Protein AF-A0A2W4Z931-F1 (afdb_monomer)

Secondary structure (DSSP, 8-state):
----------------------GGGS-EEE-HHHHHHHHHHHHHH-HHHHTTS---S--TTSEEEE-TTSSEEEEE-GGGBEEEEEE-S-STTHHHHHHHHHHHH-SEEEEEEETTHHHHHHHHTT-EEEEEES-TTSTTSPPEEEEEEE---

Nearest PDB structures (foldseek):
  7kwq-assembly1_A  TM=6.570E-01  e=4.990E-04  Vibrio cholerae O1 biovar El Tor str. N16961
  6th0-assembly2_B  TM=6.507E-01  e=2.298E-03  Arabidopsis thaliana
  3bln-assembly1_A-2  TM=6.311E-01  e=1.527E-02  Bacillus cereus ATCC 10987
  3dns-assembly1_A  TM=6.011E-01  e=1.296E-01  Clostridium acetobutylicum
  3gdh-assembly3_C  TM=5.266E-01  e=3.965E+00  Homo sapiens

Organism: NCBI:txid349221

Mean predicted aligned error: 10.25 Å

Solvent-accessible surface area (backbone atoms only — not comparable to full-atom values): 9136 Å² total; per-residue (Å²): 141,80,85,81,81,83,82,80,81,79,74,77,75,74,76,75,74,76,68,78,79,63,85,65,68,63,58,43,80,49,57,16,58,61,49,26,53,50,51,46,52,46,28,73,75,35,66,79,40,49,82,71,42,80,79,49,92,65,31,72,78,30,56,28,33,32,29,89,84,63,46,32,35,33,32,33,36,70,96,31,34,53,40,58,76,50,59,76,66,92,60,98,66,60,60,57,64,54,48,51,41,50,57,74,76,40,62,51,36,32,39,73,43,52,60,57,75,61,44,54,54,43,43,78,70,63,33,43,81,78,48,75,42,78,28,79,84,38,87,92,45,63,33,37,35,31,31,39,35,65,66,79,130

Foldseek 3Di:
DDDDDDDDDPDPDPPPPPDPPPLLPQKDWDAFQVVLVLLVVVCVVDVVSVVFADRDNTCNQWGWIAGPVNQFIWIAHPPAEIGDGDGNDDDDCRNLSHLVNSVVVDQKHKYKDFPDDVVVVVVVNAKDFDDWAQQPVHPPGGIITITMHGHDD

Structure (mmCIF, N/CA/C/O backbone):
data_AF-A0A2W4Z931-F1
#
_entry.id   AF-A0A2W4Z931-F1
#
loop_
_atom_site.group_PDB
_atom_site.id
_atom_site.type_symbol
_atom_site.label_atom_id
_atom_site.label_alt_id
_atom_site.label_comp_id
_atom_site.label_asym_id
_atom_site.label_entity_id
_atom_site.label_seq_id
_atom_site.pdbx_PDB_ins_code
_atom_site.Cartn_x
_atom_site.Cartn_y
_atom_site.Cartn_z
_atom_site.occupancy
_atom_site.B_iso_or_equiv
_atom_site.auth_seq_id
_atom_site.auth_comp_id
_atom_site.auth_asym_id
_atom_site.auth_atom_id
_atom_site.pdbx_PDB_model_num
ATOM 1 N N . MET A 1 1 ? -53.128 33.878 53.425 1.00 39.62 1 MET A N 1
ATOM 2 C CA . MET A 1 1 ? -53.239 33.003 52.239 1.00 39.62 1 MET A CA 1
ATOM 3 C C . MET A 1 1 ? -52.269 33.520 51.193 1.00 39.62 1 MET A C 1
ATOM 5 O O . MET A 1 1 ? -52.550 34.535 50.578 1.00 39.62 1 MET A O 1
ATOM 9 N N . ILE A 1 2 ? -51.100 32.895 51.067 1.00 36.72 2 ILE A N 1
ATOM 10 C CA . ILE A 1 2 ? -50.107 33.212 50.035 1.00 36.72 2 ILE A CA 1
ATOM 11 C C . ILE A 1 2 ? -49.906 31.904 49.276 1.00 36.72 2 ILE A C 1
ATOM 13 O O . ILE A 1 2 ? -49.420 30.933 49.851 1.00 36.72 2 ILE A O 1
ATOM 17 N N . TYR A 1 3 ? -50.367 31.851 48.028 1.00 32.62 3 TYR A N 1
ATOM 18 C CA . TYR A 1 3 ? -50.114 30.716 47.147 1.00 32.62 3 TYR A CA 1
ATOM 19 C C . TYR A 1 3 ? -48.686 30.841 46.611 1.00 32.62 3 TYR A C 1
ATOM 21 O O . TYR A 1 3 ? -48.333 31.839 45.984 1.00 32.62 3 TYR A O 1
ATOM 29 N N . GLY A 1 4 ? -47.853 29.848 46.929 1.00 31.39 4 GLY A N 1
ATOM 30 C CA . GLY A 1 4 ? -46.463 29.768 46.494 1.00 31.39 4 GLY A CA 1
ATOM 31 C C . GLY A 1 4 ? -46.360 29.552 44.986 1.00 31.39 4 GLY A C 1
ATOM 32 O O . GLY A 1 4 ? -46.995 28.661 44.427 1.00 31.39 4 GLY A O 1
ATOM 33 N N . CYS A 1 5 ? -45.545 30.379 44.337 1.00 33.81 5 CYS A N 1
ATOM 34 C CA . CYS A 1 5 ? -45.181 30.253 42.933 1.00 33.81 5 CYS A CA 1
ATOM 35 C C . CYS A 1 5 ? -44.126 29.141 42.797 1.00 33.81 5 CYS A C 1
ATOM 37 O O . CYS A 1 5 ? -43.028 29.258 43.344 1.00 33.81 5 CYS A O 1
ATOM 39 N N . ALA A 1 6 ? -44.456 28.046 42.111 1.00 37.03 6 ALA A N 1
ATOM 40 C CA . ALA A 1 6 ? -43.508 26.974 41.826 1.00 37.03 6 ALA A CA 1
ATOM 41 C C . ALA A 1 6 ? -42.571 27.403 40.684 1.00 37.03 6 ALA A C 1
ATOM 43 O O . ALA A 1 6 ? -42.966 27.454 39.520 1.00 37.03 6 ALA A O 1
ATOM 44 N N . VAL A 1 7 ? -41.316 27.711 41.015 1.00 35.94 7 VAL A N 1
ATOM 45 C CA . VAL A 1 7 ? -40.257 27.951 40.027 1.00 35.94 7 VAL A CA 1
ATOM 46 C C . VAL A 1 7 ? -39.823 26.602 39.455 1.00 35.94 7 VAL A C 1
ATOM 48 O O . VAL A 1 7 ? -39.165 25.809 40.125 1.00 35.94 7 VAL A O 1
ATOM 51 N N . THR A 1 8 ? -40.198 26.330 38.206 1.00 35.69 8 THR A N 1
ATOM 52 C CA . THR A 1 8 ? -39.698 25.170 37.459 1.00 35.69 8 THR A CA 1
ATOM 53 C C . THR A 1 8 ? -38.324 25.516 36.893 1.00 35.69 8 THR A C 1
ATOM 55 O O . THR A 1 8 ? -38.214 26.295 35.948 1.00 35.69 8 THR A O 1
ATOM 58 N N . ILE A 1 9 ? -37.264 24.951 37.470 1.00 41.28 9 ILE A N 1
ATOM 59 C CA . ILE A 1 9 ? -35.915 25.035 36.901 1.00 41.28 9 ILE A CA 1
ATOM 60 C C . ILE A 1 9 ? -35.853 24.052 35.728 1.00 41.28 9 ILE A C 1
ATOM 62 O O . ILE A 1 9 ? -35.764 22.840 35.920 1.00 41.28 9 ILE A O 1
ATOM 66 N N . ILE A 1 10 ? -35.911 24.570 34.501 1.00 46.94 10 ILE A N 1
ATOM 67 C CA . ILE A 1 10 ? -35.628 23.786 33.297 1.00 46.94 10 ILE A CA 1
ATOM 68 C C . ILE A 1 10 ? -34.111 23.594 33.245 1.00 46.94 10 ILE A C 1
ATOM 70 O O . ILE A 1 10 ? -33.370 24.496 32.859 1.00 46.94 10 ILE A O 1
ATOM 74 N N . LEU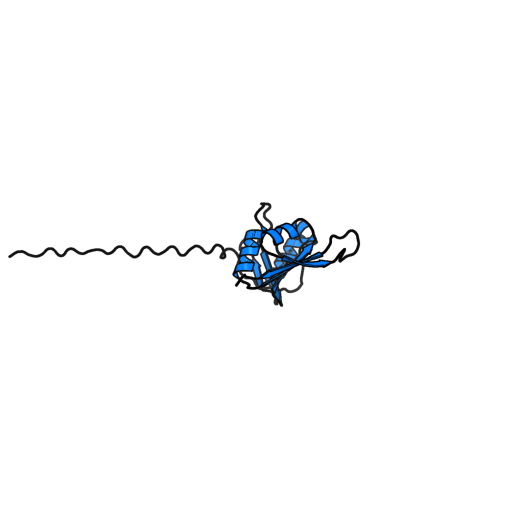 A 1 11 ? -33.638 22.419 33.665 1.00 40.12 11 LEU A N 1
ATOM 75 C CA . LEU A 1 11 ? -32.249 22.023 33.448 1.00 40.12 11 LEU A CA 1
ATOM 76 C C . LEU A 1 11 ? -31.992 21.976 31.932 1.00 40.12 11 LEU A C 1
ATOM 78 O O . LEU A 1 11 ? -32.767 21.334 31.213 1.00 40.12 11 LEU A O 1
ATOM 82 N N . PRO A 1 12 ? -30.935 22.627 31.415 1.00 41.28 12 PRO A N 1
ATOM 83 C CA . PRO A 1 12 ? -30.620 22.539 30.001 1.00 41.28 12 PRO A CA 1
ATOM 84 C C . PRO A 1 12 ? -30.374 21.072 29.642 1.00 41.28 12 PRO A C 1
ATOM 86 O O . PRO A 1 12 ? -29.588 20.375 30.291 1.00 41.28 12 PRO A O 1
ATOM 89 N N . LYS A 1 13 ? -31.075 20.606 28.599 1.00 46.69 13 LYS A N 1
ATOM 90 C CA . LYS A 1 13 ? -30.798 19.342 27.908 1.00 46.69 13 LYS A CA 1
ATOM 91 C C . LYS A 1 13 ? -29.283 19.241 27.754 1.00 46.69 13 LYS A C 1
ATOM 93 O O . LYS A 1 13 ? -28.693 20.119 27.126 1.00 46.69 13 LYS A O 1
ATOM 98 N N . LYS A 1 14 ? -28.679 18.206 28.356 1.00 43.06 14 LYS A N 1
ATOM 99 C CA . LYS A 1 14 ? -27.262 17.855 28.193 1.00 43.06 14 LYS A CA 1
ATOM 100 C C . LYS A 1 14 ? -26.871 18.149 26.751 1.00 43.06 14 LYS A C 1
ATOM 102 O O . LYS A 1 14 ? -27.429 17.533 25.842 1.00 43.06 14 LYS A O 1
ATOM 107 N N . ALA A 1 15 ? -25.963 19.106 26.563 1.00 49.41 15 ALA A N 1
ATOM 108 C CA . ALA A 1 15 ? -25.320 19.314 25.283 1.00 49.41 15 ALA A CA 1
ATOM 109 C C . ALA A 1 15 ? -24.817 17.940 24.846 1.00 49.41 15 ALA A C 1
ATOM 111 O O . ALA A 1 15 ? -24.015 17.318 25.547 1.00 49.41 15 ALA A O 1
ATOM 112 N N . SER A 1 16 ? -25.395 17.423 23.762 1.00 43.53 16 SER A N 1
ATOM 113 C CA . SER A 1 16 ? -24.911 16.219 23.113 1.00 43.53 16 SER A CA 1
ATOM 114 C C . SER A 1 16 ? -23.454 16.502 22.806 1.00 43.53 16 SER A C 1
ATOM 116 O O . SER A 1 16 ? -23.173 17.300 21.914 1.00 43.53 16 SER A O 1
ATOM 118 N N . GLN A 1 17 ? -22.545 15.928 23.599 1.00 41.28 17 GLN A N 1
ATOM 119 C CA . GLN A 1 17 ? -21.123 15.945 23.306 1.00 41.28 17 GLN A CA 1
ATOM 120 C C . GLN A 1 17 ? -21.010 15.497 21.856 1.00 41.28 17 GLN A C 1
ATOM 122 O O . GLN A 1 17 ? -21.355 14.358 21.528 1.00 41.28 17 GLN A O 1
ATOM 127 N N . ALA A 1 18 ? -20.626 16.423 20.977 1.00 43.56 18 ALA A N 1
ATOM 128 C CA . ALA A 1 18 ? -20.233 16.069 19.635 1.00 43.56 18 ALA A CA 1
ATOM 129 C C . ALA A 1 18 ? -19.130 15.032 19.825 1.00 43.56 18 ALA A C 1
ATOM 131 O O . ALA A 1 18 ? -18.064 15.339 20.362 1.00 43.56 18 ALA A O 1
ATOM 132 N N . ARG A 1 19 ? -19.436 13.771 19.498 1.00 39.88 19 ARG A N 1
ATOM 133 C CA . ARG A 1 19 ? -18.410 12.737 19.446 1.00 39.88 19 ARG A CA 1
ATOM 134 C C . ARG A 1 19 ? -17.324 13.302 18.534 1.00 39.88 19 ARG A C 1
ATOM 136 O O . ARG A 1 19 ? -17.694 13.834 17.483 1.00 39.88 19 ARG A O 1
ATOM 143 N N . PRO A 1 20 ? -16.036 13.235 18.907 1.00 40.47 20 PRO A N 1
ATOM 144 C CA . PRO A 1 20 ? -14.988 13.614 17.978 1.00 40.47 20 PRO A CA 1
ATOM 145 C C . PRO A 1 20 ? -15.261 12.845 16.687 1.00 40.47 20 PRO A C 1
ATOM 147 O O . PRO A 1 20 ? -15.419 11.620 16.716 1.00 40.47 20 PRO A O 1
ATOM 150 N N . ILE A 1 21 ? -15.454 13.574 15.585 1.00 42.03 21 ILE A N 1
ATOM 151 C CA . ILE A 1 21 ? -15.567 12.976 14.261 1.00 42.03 21 ILE A CA 1
ATOM 152 C C . ILE A 1 21 ? -14.230 12.279 14.072 1.00 42.03 21 ILE A C 1
ATOM 154 O O . ILE A 1 21 ? -13.202 12.914 13.864 1.00 42.03 21 ILE A O 1
ATOM 158 N N . SER A 1 22 ? -14.235 10.972 14.299 1.00 43.12 22 SER A N 1
ATOM 159 C CA . SER A 1 22 ? -13.074 10.138 14.096 1.00 43.12 22 SER A CA 1
ATOM 160 C C . SER A 1 22 ? -12.749 10.252 12.611 1.00 43.12 22 SER A C 1
ATOM 162 O O . SER A 1 22 ? -13.515 9.779 11.771 1.00 43.12 22 SER A O 1
ATOM 164 N N . LEU A 1 23 ? -11.657 10.951 12.297 1.00 43.97 23 LEU A N 1
ATOM 165 C CA . LEU A 1 23 ? -11.137 11.182 10.942 1.00 43.97 23 LEU A CA 1
ATOM 166 C C . LEU A 1 23 ? -10.847 9.867 10.184 1.00 43.97 23 LEU A C 1
ATOM 168 O O . LEU A 1 23 ? -10.488 9.887 9.017 1.00 43.97 23 LEU A O 1
ATOM 172 N N . THR A 1 24 ? -11.018 8.713 10.832 1.00 50.47 24 THR A N 1
ATOM 173 C CA . THR A 1 24 ? -10.806 7.368 10.292 1.00 50.47 24 THR A CA 1
ATOM 174 C C . THR A 1 24 ? -12.023 6.780 9.568 1.00 50.47 24 THR A C 1
ATOM 176 O O . THR A 1 24 ? -11.961 5.632 9.139 1.00 50.47 24 THR A O 1
ATOM 179 N N . LYS A 1 25 ? -13.131 7.522 9.424 1.00 57.25 25 LYS A N 1
ATOM 180 C CA . LYS A 1 25 ? -14.374 7.027 8.796 1.00 57.25 25 LYS A CA 1
ATOM 181 C C . LYS A 1 25 ? -14.438 7.132 7.271 1.00 57.25 25 LYS A C 1
ATOM 183 O O . LYS A 1 25 ? -15.469 6.793 6.706 1.00 57.25 25 LYS A O 1
ATOM 188 N N . GLU A 1 26 ? -13.398 7.629 6.609 1.00 81.44 26 GLU A N 1
ATOM 189 C CA . GLU A 1 26 ? -13.487 7.863 5.164 1.00 81.44 26 GLU A CA 1
ATOM 190 C C . GLU A 1 26 ? -13.369 6.575 4.340 1.00 81.44 26 GLU A C 1
ATOM 192 O O . GLU A 1 26 ? -13.989 6.484 3.287 1.00 81.44 26 GLU A O 1
ATOM 197 N N . PHE A 1 27 ? -12.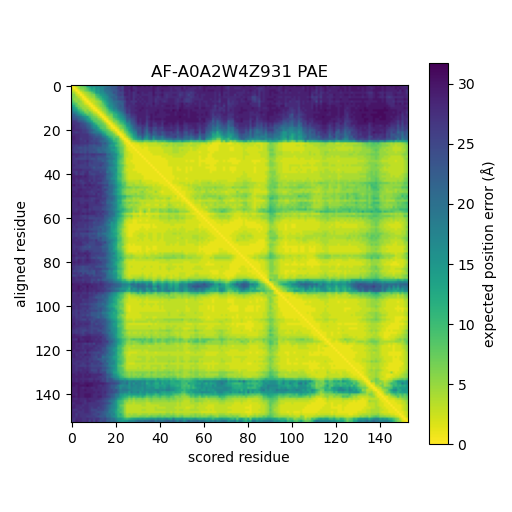603 5.582 4.801 1.00 90.75 27 PHE A N 1
ATOM 198 C CA . PHE A 1 27 ? -12.410 4.329 4.069 1.00 90.75 27 PHE A CA 1
ATOM 199 C C . PHE A 1 27 ? -13.437 3.277 4.476 1.00 90.75 27 PHE A C 1
ATOM 201 O O . PHE A 1 27 ? -13.658 3.022 5.661 1.00 90.75 27 PHE A O 1
ATOM 208 N N . GLU A 1 28 ? -13.990 2.604 3.477 1.00 93.50 28 GLU A N 1
ATOM 209 C CA . GLU A 1 28 ? -14.889 1.474 3.634 1.00 93.50 28 GLU A CA 1
ATOM 210 C C . GLU A 1 28 ? -14.159 0.179 3.289 1.00 93.50 28 GLU A C 1
ATOM 212 O O . GLU A 1 28 ? -13.344 0.117 2.362 1.00 93.50 28 GLU A O 1
ATOM 217 N N . ARG A 1 29 ? -14.447 -0.872 4.061 1.00 94.31 29 ARG A N 1
ATOM 218 C CA . ARG A 1 29 ? -13.940 -2.207 3.764 1.00 94.31 29 ARG A CA 1
ATOM 219 C C . ARG A 1 29 ? -14.758 -2.803 2.623 1.00 94.31 29 ARG A C 1
ATOM 221 O O . ARG A 1 29 ? -15.984 -2.813 2.695 1.00 94.31 29 ARG A O 1
ATOM 228 N N . VAL A 1 30 ? -14.077 -3.334 1.616 1.00 94.75 30 VAL A N 1
ATOM 229 C CA . VAL A 1 30 ? -14.696 -3.953 0.435 1.00 94.75 30 VAL A CA 1
ATOM 230 C C . VAL A 1 30 ? -14.299 -5.420 0.311 1.00 94.75 30 VAL A C 1
ATOM 232 O O . VAL A 1 30 ? -13.316 -5.858 0.917 1.00 94.75 30 VAL A O 1
ATOM 235 N N . ASP A 1 31 ? -15.071 -6.179 -0.467 1.00 94.75 31 ASP A N 1
ATOM 236 C CA . ASP A 1 31 ? -14.738 -7.563 -0.799 1.00 94.75 31 ASP A CA 1
ATOM 237 C C . ASP A 1 31 ? -13.451 -7.639 -1.637 1.00 94.75 31 ASP A C 1
ATOM 239 O O . ASP A 1 31 ? -13.155 -6.757 -2.452 1.00 94.75 31 ASP A O 1
ATOM 243 N N . GLY A 1 32 ? -12.677 -8.708 -1.442 1.00 93.81 32 GLY A N 1
ATOM 244 C CA . GLY A 1 32 ? -11.414 -8.911 -2.145 1.00 93.81 32 GLY A CA 1
ATOM 245 C C . GLY A 1 32 ? -11.579 -9.002 -3.664 1.00 93.81 32 GLY A C 1
ATOM 246 O O . GLY A 1 32 ? -10.753 -8.471 -4.406 1.00 93.81 32 GLY A O 1
ATOM 247 N N . ARG A 1 33 ? -12.664 -9.604 -4.159 1.00 94.12 33 ARG A N 1
ATOM 248 C CA . ARG A 1 33 ? -12.917 -9.714 -5.604 1.00 94.12 33 ARG A CA 1
ATOM 249 C C . ARG A 1 33 ? -13.278 -8.368 -6.216 1.00 94.12 33 ARG A C 1
ATOM 251 O O . ARG A 1 33 ? -12.797 -8.042 -7.303 1.00 94.12 33 ARG A O 1
ATOM 258 N N . ASP A 1 34 ? -14.065 -7.565 -5.505 1.00 93.94 34 ASP A N 1
ATOM 259 C CA . ASP A 1 34 ? -14.403 -6.206 -5.935 1.00 93.94 34 ASP A CA 1
ATOM 260 C C . ASP A 1 34 ? -13.153 -5.323 -5.981 1.00 93.94 34 ASP A C 1
ATOM 262 O O . ASP A 1 34 ? -12.937 -4.588 -6.948 1.00 93.94 34 ASP A O 1
ATOM 266 N N . PHE A 1 35 ? -12.269 -5.459 -4.988 1.00 95.50 35 PHE A N 1
ATOM 267 C CA . PHE A 1 35 ? -10.975 -4.783 -4.988 1.00 95.50 35 PHE A CA 1
ATOM 268 C C . PHE A 1 35 ? -10.071 -5.256 -6.137 1.00 95.50 35 PHE A C 1
ATOM 270 O O . PHE A 1 35 ? -9.465 -4.425 -6.812 1.00 95.50 35 PHE A O 1
ATOM 277 N N . ALA A 1 36 ? -10.010 -6.565 -6.410 1.00 94.56 36 ALA A N 1
ATOM 278 C CA . ALA A 1 36 ? -9.241 -7.134 -7.522 1.00 94.56 36 ALA A CA 1
ATOM 279 C C . ALA A 1 36 ? -9.677 -6.540 -8.868 1.00 94.56 36 ALA A C 1
ATOM 281 O O . ALA A 1 36 ? -8.849 -6.079 -9.664 1.00 94.56 36 ALA A O 1
ATOM 282 N N . LYS A 1 37 ? -10.996 -6.495 -9.094 1.00 93.81 37 LYS A N 1
ATOM 283 C CA . LYS A 1 37 ? -11.596 -5.886 -10.281 1.00 93.81 37 LYS A CA 1
ATOM 284 C C . LYS A 1 37 ? -11.260 -4.399 -10.362 1.00 93.81 37 LYS A C 1
ATOM 286 O O . LYS A 1 37 ? -10.825 -3.934 -11.413 1.00 93.81 37 LYS A O 1
ATOM 291 N N . TYR A 1 38 ? -11.392 -3.674 -9.253 1.00 94.06 38 TYR A N 1
ATOM 292 C CA . TYR A 1 38 ? -11.081 -2.250 -9.192 1.00 94.06 38 TYR A CA 1
ATOM 293 C C . TYR A 1 38 ? -9.620 -1.949 -9.556 1.00 94.06 38 TYR A C 1
ATOM 295 O O . TYR A 1 38 ? -9.362 -1.099 -10.407 1.00 94.06 38 TYR A O 1
ATOM 303 N N . ILE A 1 39 ? -8.660 -2.660 -8.953 1.00 94.50 39 ILE A N 1
ATOM 304 C CA . ILE A 1 39 ? -7.226 -2.490 -9.234 1.00 94.50 39 ILE A CA 1
ATOM 305 C C . ILE A 1 39 ? -6.916 -2.814 -10.696 1.00 94.50 39 ILE A C 1
ATOM 307 O O . ILE A 1 39 ? -6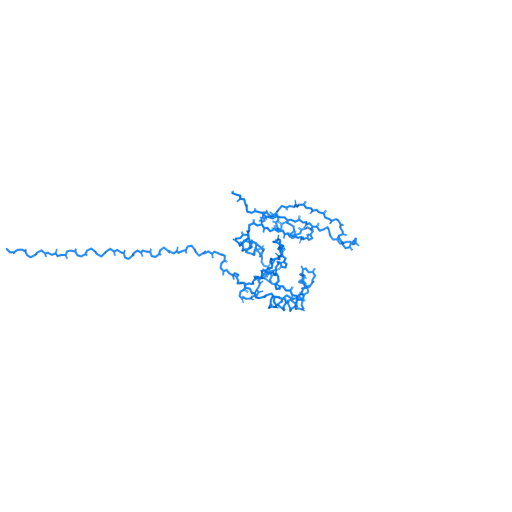.200 -2.057 -11.350 1.00 94.50 39 ILE A O 1
ATOM 311 N N . SER A 1 40 ? -7.499 -3.891 -11.227 1.00 93.94 40 SER A N 1
ATOM 312 C CA . SER A 1 40 ? -7.334 -4.268 -12.634 1.00 93.94 40 SER A CA 1
ATOM 313 C C . SER A 1 40 ? -7.821 -3.156 -13.568 1.00 93.94 40 SER A C 1
ATOM 315 O O . SER A 1 40 ? -7.082 -2.710 -14.445 1.00 93.94 40 SER A O 1
ATOM 317 N N . GLU A 1 41 ? -9.031 -2.636 -13.341 1.00 93.38 41 GLU A N 1
ATOM 318 C CA . GLU A 1 41 ? -9.574 -1.523 -14.124 1.00 93.38 41 GLU A CA 1
ATOM 319 C C . GLU A 1 41 ? -8.738 -0.245 -13.984 1.00 93.38 41 GLU A C 1
ATOM 321 O O . GLU A 1 41 ? -8.527 0.468 -14.968 1.00 93.38 41 GLU A O 1
ATOM 326 N N . LEU A 1 42 ? -8.248 0.051 -12.778 1.00 91.44 42 LEU A N 1
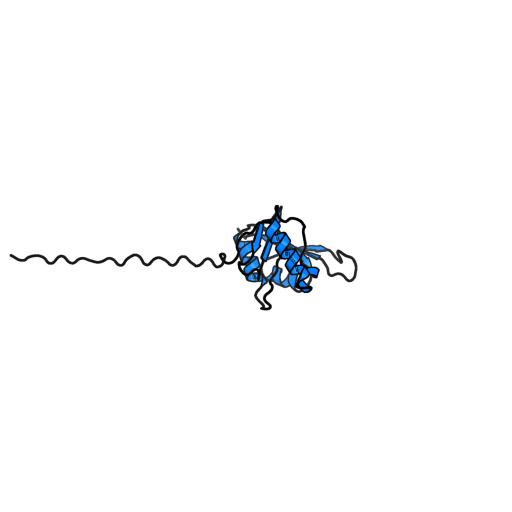ATOM 327 C CA . LEU A 1 42 ? -7.420 1.221 -12.513 1.00 91.44 42 LEU A CA 1
ATOM 328 C C . LEU A 1 42 ? -6.096 1.155 -13.288 1.00 91.44 42 LEU A C 1
ATOM 330 O O . LEU A 1 42 ? -5.725 2.136 -13.935 1.00 91.44 42 LEU A O 1
ATOM 334 N N . CYS A 1 43 ? -5.425 0.000 -13.289 1.00 91.06 43 CYS A N 1
ATOM 335 C CA . CYS A 1 43 ? -4.198 -0.222 -14.054 1.00 91.06 43 CYS A CA 1
ATOM 336 C C . CYS A 1 43 ? -4.434 -0.167 -15.571 1.00 91.06 43 CYS A C 1
ATOM 338 O O . CYS A 1 43 ? -3.586 0.352 -16.295 1.00 91.06 43 CYS A O 1
ATOM 340 N N . CYS A 1 44 ? -5.593 -0.623 -16.064 1.00 90.62 44 CYS A N 1
ATOM 341 C CA . CYS A 1 44 ? -5.952 -0.482 -17.479 1.00 90.62 44 CYS A CA 1
ATOM 342 C C . CYS A 1 44 ? -6.165 0.981 -17.899 1.00 90.62 44 CYS A C 1
ATOM 344 O O . CYS A 1 44 ? -5.837 1.350 -19.026 1.00 90.62 44 CYS A O 1
ATOM 346 N N . ARG A 1 45 ? -6.736 1.819 -17.023 1.00 89.44 45 ARG A N 1
ATOM 347 C CA . ARG A 1 45 ? -7.074 3.219 -17.341 1.00 89.44 45 ARG A CA 1
ATOM 348 C C . ARG A 1 45 ? -5.901 4.181 -17.158 1.00 89.44 45 ARG A C 1
ATOM 350 O O . ARG A 1 45 ? -5.806 5.173 -17.876 1.00 89.44 45 ARG A O 1
ATOM 357 N N . GLU A 1 46 ? -5.030 3.927 -16.185 1.00 86.81 46 GLU A N 1
ATOM 358 C CA . GLU A 1 46 ? -3.985 4.861 -15.766 1.00 86.81 46 GLU A CA 1
ATOM 359 C C . GLU A 1 46 ? -2.615 4.164 -15.726 1.00 86.81 46 GLU A C 1
ATOM 361 O O . GLU A 1 46 ? -2.265 3.497 -14.751 1.00 86.81 46 GLU A O 1
ATOM 366 N N . LYS A 1 47 ? -1.788 4.395 -16.759 1.00 83.75 47 LYS A N 1
ATOM 367 C CA . LYS A 1 47 ? -0.467 3.751 -16.925 1.00 83.75 47 LYS A CA 1
ATOM 368 C C . LYS A 1 47 ? 0.428 3.837 -15.682 1.00 83.75 47 LYS A C 1
ATOM 370 O O . L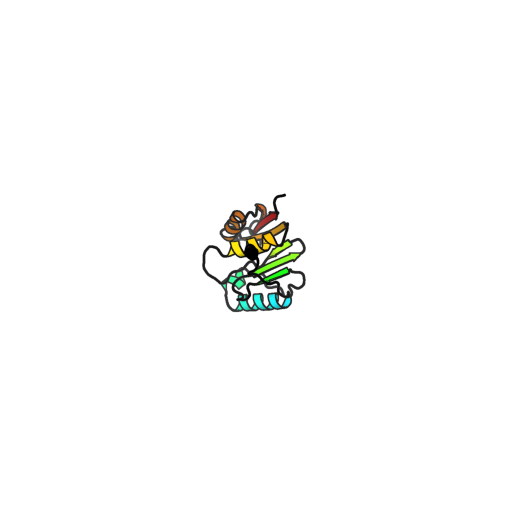YS A 1 47 ? 1.094 2.872 -15.339 1.00 83.75 47 LYS A O 1
ATOM 375 N N . ARG A 1 48 ? 0.392 4.963 -14.958 1.00 82.94 48 ARG A N 1
ATOM 376 C CA . ARG A 1 48 ? 1.178 5.149 -13.723 1.00 82.94 48 ARG A CA 1
ATOM 377 C C . ARG A 1 48 ? 0.893 4.097 -12.644 1.00 82.94 48 ARG A C 1
ATOM 379 O O . ARG A 1 48 ? 1.754 3.863 -11.805 1.00 82.94 48 ARG A O 1
ATOM 386 N N . PHE A 1 49 ? -0.306 3.515 -12.623 1.00 84.00 49 PHE A N 1
ATOM 387 C CA . PHE A 1 49 ? -0.673 2.481 -11.659 1.00 84.00 49 PHE A CA 1
ATOM 388 C C . PHE A 1 49 ? -0.299 1.085 -12.143 1.00 84.00 49 PHE A C 1
ATOM 390 O O . PHE A 1 49 ? 0.082 0.272 -11.311 1.00 84.00 49 PHE A O 1
ATOM 397 N N . ALA A 1 50 ? -0.311 0.834 -13.455 1.00 81.56 50 ALA A N 1
ATOM 398 C CA . ALA A 1 50 ? 0.156 -0.434 -14.017 1.00 81.56 50 ALA A CA 1
ATOM 399 C C . ALA A 1 50 ? 1.607 -0.749 -13.614 1.00 81.56 50 ALA A C 1
ATOM 401 O O . ALA A 1 50 ? 1.919 -1.894 -13.311 1.00 81.56 50 ALA A O 1
ATOM 402 N N . ASP A 1 51 ? 2.457 0.277 -13.533 1.00 76.81 51 ASP A N 1
ATOM 403 C CA . ASP A 1 51 ? 3.874 0.118 -13.186 1.00 76.81 51 ASP A CA 1
ATOM 404 C C . ASP A 1 51 ? 4.131 0.006 -11.666 1.00 76.81 51 ASP A C 1
ATOM 406 O O . ASP A 1 51 ? 5.253 -0.272 -11.253 1.00 76.81 51 ASP A O 1
ATOM 410 N N . ASN A 1 52 ? 3.134 0.279 -10.810 1.00 76.69 52 ASN A N 1
ATOM 411 C CA . ASN A 1 52 ? 3.344 0.442 -9.360 1.00 76.69 52 ASN A CA 1
ATOM 412 C C . ASN A 1 52 ? 2.381 -0.357 -8.471 1.00 76.69 52 ASN A C 1
ATOM 414 O O . ASN A 1 52 ? 2.629 -0.474 -7.271 1.00 76.69 52 ASN A O 1
ATOM 418 N N . LEU A 1 53 ? 1.277 -0.872 -9.015 1.00 85.69 53 LEU A N 1
ATOM 419 C CA . LEU A 1 53 ? 0.317 -1.691 -8.281 1.00 85.69 53 LEU A CA 1
ATOM 420 C C . LEU A 1 53 ? 0.444 -3.145 -8.706 1.00 85.69 53 LEU A C 1
ATOM 422 O O . LEU A 1 53 ? 0.543 -3.472 -9.885 1.00 85.69 53 LEU A O 1
ATOM 426 N N . SER A 1 54 ? 0.385 -4.031 -7.723 1.00 84.44 54 SER A N 1
ATOM 427 C CA . SER A 1 54 ? 0.297 -5.461 -7.971 1.00 84.44 54 SER A CA 1
ATOM 428 C C . SER A 1 54 ? -1.131 -5.796 -8.378 1.00 84.44 54 SER A C 1
ATOM 430 O O . SER A 1 54 ? -2.057 -5.621 -7.591 1.00 84.44 54 SER A O 1
ATOM 432 N N . VAL A 1 55 ? -1.339 -6.299 -9.591 1.00 86.25 55 VAL A N 1
ATOM 433 C CA . VAL A 1 55 ? -2.622 -6.903 -9.969 1.00 86.25 55 VAL A CA 1
ATOM 434 C C . VAL A 1 55 ? -2.588 -8.359 -9.509 1.00 86.25 55 VAL A C 1
ATOM 436 O O . VAL A 1 55 ? -1.719 -9.119 -9.926 1.00 86.25 55 VAL A O 1
ATOM 439 N N . LYS A 1 56 ? -3.503 -8.739 -8.614 1.00 87.00 56 LYS A N 1
ATOM 440 C CA . LYS A 1 56 ? -3.699 -10.133 -8.190 1.00 87.00 56 LYS A CA 1
ATOM 441 C C . LYS A 1 56 ? -5.084 -10.565 -8.645 1.00 87.00 56 LYS A C 1
ATOM 443 O O . LYS A 1 56 ? -6.003 -9.748 -8.649 1.00 87.00 56 LYS A O 1
ATOM 448 N N . GLU A 1 57 ? -5.217 -11.837 -8.998 1.00 80.44 57 GLU A N 1
ATOM 449 C CA . GLU A 1 57 ? -6.499 -12.418 -9.415 1.00 80.44 57 GLU A CA 1
ATOM 450 C C . GLU A 1 57 ? -7.516 -12.437 -8.269 1.00 80.44 57 GLU A C 1
ATOM 452 O O . GLU A 1 57 ? -8.715 -12.304 -8.505 1.00 80.44 57 GLU A O 1
ATOM 457 N N . ASP A 1 58 ? -7.034 -12.552 -7.027 1.00 83.12 58 ASP A N 1
ATOM 458 C CA . ASP A 1 58 ? -7.872 -12.602 -5.838 1.00 83.12 58 ASP A CA 1
ATOM 459 C C . ASP A 1 58 ? -7.212 -11.898 -4.639 1.00 83.12 58 ASP A C 1
ATOM 461 O O . ASP A 1 58 ? -6.036 -12.110 -4.334 1.00 83.12 58 ASP A O 1
ATOM 465 N N . TYR A 1 59 ? -7.999 -11.068 -3.950 1.00 90.38 59 TYR A N 1
ATOM 466 C CA . TYR A 1 59 ? -7.657 -10.427 -2.677 1.00 90.38 59 TYR A CA 1
ATOM 467 C C . TYR A 1 59 ? -8.514 -10.957 -1.514 1.00 90.38 59 TYR A C 1
ATOM 469 O O . TYR A 1 59 ? -8.602 -10.307 -0.480 1.00 90.38 59 TYR A O 1
ATOM 477 N N . SER A 1 60 ? -9.162 -12.117 -1.638 1.00 89.81 60 SER A N 1
ATOM 478 C CA . SER A 1 60 ? -10.057 -12.659 -0.597 1.00 89.81 60 SER A CA 1
ATOM 479 C C . SER A 1 60 ? -9.363 -12.877 0.758 1.00 89.81 60 SER A C 1
ATOM 481 O O . SER A 1 60 ? -9.997 -12.763 1.802 1.00 89.81 60 SER A O 1
ATOM 483 N N . ASP A 1 61 ? -8.050 -13.126 0.756 1.00 91.94 61 ASP A N 1
ATOM 484 C CA . ASP A 1 61 ? -7.217 -13.229 1.966 1.00 91.94 61 ASP A CA 1
ATOM 485 C C . ASP A 1 61 ? -6.724 -11.868 2.505 1.00 91.94 61 ASP A C 1
ATOM 487 O O . ASP A 1 61 ? -5.949 -11.818 3.464 1.00 91.94 61 ASP A O 1
ATOM 491 N N . TYR A 1 62 ? -7.129 -10.762 1.879 1.00 95.19 62 TYR A N 1
ATOM 492 C CA . TYR A 1 62 ? -6.733 -9.408 2.242 1.00 95.19 62 TYR A CA 1
ATOM 493 C C . TYR A 1 62 ? -7.900 -8.652 2.878 1.00 95.19 62 TYR A C 1
ATOM 495 O O . TYR A 1 62 ? -9.078 -8.832 2.572 1.00 95.19 62 TYR A O 1
ATOM 503 N N . HIS A 1 63 ? -7.562 -7.726 3.764 1.00 96.62 63 HIS A N 1
ATOM 504 C CA . HIS A 1 63 ? -8.468 -6.676 4.187 1.00 96.62 63 HIS A CA 1
ATOM 505 C C . HIS A 1 63 ? -8.327 -5.494 3.226 1.00 96.62 63 HIS A C 1
ATOM 507 O O . HIS A 1 63 ? -7.354 -4.741 3.305 1.00 96.62 63 HIS A O 1
ATOM 513 N N . CYS A 1 64 ? -9.287 -5.342 2.319 1.00 96.62 64 CYS A N 1
ATOM 514 C CA . CYS A 1 64 ? -9.291 -4.306 1.288 1.00 96.62 64 CYS A CA 1
ATOM 515 C C . CYS A 1 64 ? -10.081 -3.073 1.727 1.00 96.62 64 CYS A C 1
ATOM 517 O O . CYS A 1 64 ? -11.195 -3.199 2.233 1.00 96.62 64 CYS A O 1
ATOM 519 N N . TRP A 1 65 ? -9.515 -1.889 1.503 1.00 96.06 65 TRP A N 1
ATOM 520 C CA . TRP A 1 65 ? -10.082 -0.612 1.930 1.00 96.06 65 TRP A CA 1
ATOM 521 C C . TRP A 1 65 ? -10.083 0.379 0.770 1.00 96.06 65 TRP A C 1
ATOM 523 O O . TRP A 1 65 ? -9.050 0.597 0.130 1.00 96.06 65 TRP A O 1
ATOM 533 N N . LEU A 1 66 ? -11.230 1.004 0.520 1.00 93.94 66 LEU A N 1
ATOM 534 C CA . LEU A 1 66 ? -11.421 2.008 -0.525 1.00 93.94 66 LEU A CA 1
ATOM 535 C C . LEU A 1 66 ? -12.157 3.220 0.035 1.00 93.94 66 LEU A C 1
ATOM 537 O O . LEU A 1 66 ? -13.038 3.081 0.878 1.00 93.94 66 LEU A O 1
ATOM 541 N N . LEU A 1 67 ? -11.829 4.413 -0.458 1.00 91.56 67 LEU A N 1
ATOM 542 C CA . LEU A 1 67 ? -12.763 5.530 -0.328 1.00 91.56 67 LEU A CA 1
ATOM 543 C C . LEU A 1 67 ? -14.021 5.250 -1.169 1.00 91.56 67 LEU A C 1
ATOM 545 O O . LEU A 1 67 ? -13.887 4.675 -2.253 1.00 91.56 67 LEU A O 1
ATOM 549 N N . PRO A 1 68 ? -15.214 5.712 -0.747 1.00 90.44 68 PRO A N 1
ATOM 550 C CA . PRO A 1 68 ? -16.455 5.549 -1.509 1.00 90.44 68 PRO A CA 1
ATOM 551 C C . PRO A 1 68 ? -16.388 6.070 -2.952 1.00 90.44 68 PRO A C 1
ATOM 553 O O . PRO A 1 68 ? -17.057 5.551 -3.840 1.00 90.44 68 PRO A O 1
ATOM 556 N N . ASP A 1 69 ? -15.559 7.086 -3.211 1.00 89.62 69 ASP A N 1
ATOM 557 C CA . ASP A 1 69 ? -15.339 7.654 -4.547 1.00 89.62 69 ASP A CA 1
ATOM 558 C C . ASP A 1 69 ? -14.262 6.910 -5.369 1.00 89.62 69 ASP A C 1
ATOM 560 O O . ASP A 1 69 ? -13.942 7.298 -6.497 1.00 89.62 69 ASP A O 1
ATOM 564 N N . GLY A 1 70 ? -13.657 5.862 -4.801 1.00 89.31 70 GLY A N 1
ATOM 565 C CA . GLY A 1 70 ? -12.547 5.100 -5.373 1.00 89.31 70 GLY A CA 1
ATOM 566 C C . GLY A 1 70 ? -11.244 5.896 -5.498 1.00 89.31 70 GLY A C 1
ATOM 567 O O . GLY A 1 70 ? -10.259 5.413 -6.059 1.00 89.31 70 GLY A O 1
ATOM 568 N N . SER A 1 71 ? -11.174 7.134 -5.014 1.00 89.12 71 SER A N 1
ATOM 569 C CA . SER A 1 71 ? -10.017 7.990 -5.268 1.00 89.12 71 SER A CA 1
ATOM 570 C C . SER A 1 71 ? -8.760 7.520 -4.542 1.00 89.12 71 SER A C 1
ATOM 572 O O . SER A 1 71 ? -7.661 7.873 -4.968 1.00 89.12 71 SER A O 1
ATOM 574 N N . ARG A 1 72 ? -8.886 6.727 -3.473 1.00 91.12 72 ARG A N 1
ATOM 575 C CA . ARG A 1 72 ? -7.771 6.188 -2.683 1.00 91.12 72 ARG A CA 1
ATOM 576 C C . ARG A 1 72 ? -8.097 4.797 -2.169 1.00 91.12 72 ARG A C 1
ATOM 578 O O . ARG A 1 72 ? -9.266 4.474 -1.961 1.00 91.12 72 ARG A O 1
ATOM 585 N N . GLY A 1 73 ? -7.057 4.020 -1.900 1.00 93.44 73 GLY A N 1
ATOM 586 C CA . GLY A 1 73 ? -7.219 2.682 -1.361 1.00 93.44 73 GLY A CA 1
ATOM 587 C C . GLY A 1 73 ? -5.921 2.032 -0.928 1.00 93.44 73 GLY A C 1
ATOM 588 O O . GLY A 1 73 ? -4.829 2.537 -1.200 1.00 93.44 73 GLY A O 1
ATOM 589 N N . PHE A 1 74 ? -6.081 0.916 -0.227 1.00 95.31 74 PHE A N 1
ATOM 590 C CA . PHE A 1 74 ? -5.008 0.024 0.186 1.00 95.31 74 PHE A CA 1
ATOM 591 C C . PHE A 1 74 ? -5.562 -1.368 0.494 1.00 95.31 74 PHE A C 1
ATOM 593 O O . PHE A 1 74 ? -6.761 -1.542 0.724 1.00 95.31 74 PHE A O 1
ATOM 600 N N . ALA A 1 75 ? -4.682 -2.361 0.532 1.00 96.69 75 ALA A N 1
ATOM 601 C CA . ALA A 1 75 ? -5.008 -3.694 1.011 1.00 96.69 75 ALA A CA 1
ATOM 602 C C . ALA A 1 75 ? -3.998 -4.130 2.073 1.00 96.69 75 ALA A C 1
ATOM 604 O O . ALA A 1 75 ? -2.819 -3.783 1.997 1.00 96.69 75 ALA A O 1
ATOM 605 N N . VAL A 1 76 ? -4.464 -4.891 3.062 1.00 96.75 76 VAL A N 1
ATOM 606 C CA . VAL A 1 76 ? -3.604 -5.504 4.079 1.00 96.75 76 VAL A CA 1
ATOM 607 C C . VAL A 1 76 ? -3.726 -7.016 3.996 1.00 96.75 76 VAL A C 1
ATOM 609 O O . VAL A 1 76 ? -4.806 -7.558 4.214 1.00 96.75 76 VAL A O 1
ATOM 612 N N . GLY A 1 77 ? -2.635 -7.680 3.632 1.00 94.19 77 GLY A N 1
ATOM 613 C CA . GLY A 1 77 ? -2.575 -9.127 3.462 1.00 94.19 77 GLY A CA 1
ATOM 614 C C . GLY A 1 77 ? -2.286 -9.880 4.751 1.00 94.19 77 GLY A C 1
ATOM 615 O O . GLY A 1 77 ? -2.235 -9.321 5.853 1.00 94.19 77 GLY A O 1
ATOM 616 N N . ARG A 1 78 ? -2.035 -11.184 4.596 1.00 89.94 78 ARG A N 1
ATOM 617 C CA . ARG A 1 78 ? -1.545 -12.031 5.688 1.00 89.94 78 ARG A CA 1
ATOM 618 C C . ARG A 1 78 ? -0.266 -11.443 6.285 1.00 89.94 78 ARG A C 1
ATOM 620 O O . ARG A 1 78 ? 0.523 -10.801 5.599 1.00 89.94 78 ARG A O 1
ATOM 627 N N . TYR A 1 79 ? -0.083 -11.665 7.584 1.00 91.12 79 TYR A N 1
ATOM 628 C CA . TYR A 1 79 ? 1.046 -11.140 8.360 1.00 91.12 79 TYR A CA 1
ATOM 629 C C . TYR A 1 79 ? 1.133 -9.604 8.429 1.00 91.12 79 TYR A C 1
ATOM 631 O O . TYR A 1 79 ? 2.136 -9.089 8.911 1.00 91.12 79 TYR A O 1
ATOM 639 N N . PHE A 1 80 ? 0.083 -8.883 8.018 1.00 94.94 80 PHE A N 1
ATOM 640 C CA . PHE A 1 80 ? 0.016 -7.418 7.991 1.00 94.94 80 PHE A CA 1
ATOM 641 C C . PHE A 1 80 ? 0.831 -6.743 6.873 1.00 94.94 80 PHE A C 1
ATOM 643 O O . PHE A 1 80 ? 1.332 -5.629 7.043 1.00 94.94 80 PHE A O 1
ATOM 650 N N . GLU A 1 81 ? 0.937 -7.400 5.715 1.00 95.62 81 GLU A N 1
ATOM 651 C CA . GLU A 1 81 ? 1.518 -6.805 4.506 1.00 95.62 81 GLU A CA 1
ATOM 652 C C . GLU A 1 81 ? 0.639 -5.657 3.997 1.00 95.62 81 GLU A C 1
ATOM 654 O O . GLU A 1 81 ? -0.446 -5.896 3.469 1.00 95.62 81 GLU A O 1
ATOM 659 N N . LEU A 1 82 ? 1.096 -4.415 4.103 1.00 95.56 82 LEU A N 1
ATOM 660 C CA . LEU A 1 82 ? 0.463 -3.273 3.461 1.00 95.56 82 LEU A CA 1
ATOM 661 C C . LEU A 1 8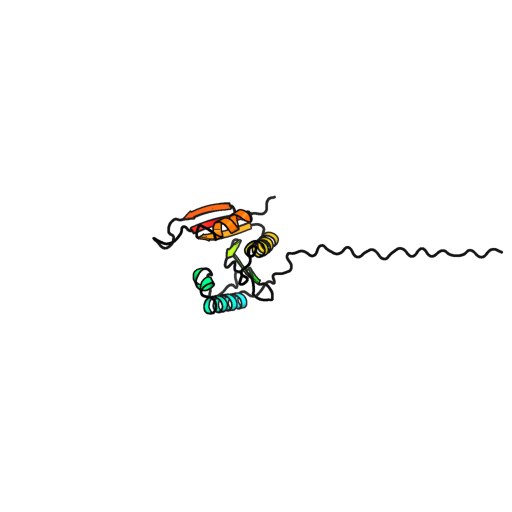2 ? 0.862 -3.233 1.982 1.00 95.56 82 LEU A C 1
ATOM 663 O O . LEU A 1 82 ? 2.012 -2.958 1.641 1.00 95.56 82 LEU A O 1
ATOM 667 N N . THR A 1 83 ? -0.109 -3.458 1.102 1.00 93.38 83 THR A N 1
ATOM 668 C CA . THR A 1 83 ? 0.085 -3.490 -0.349 1.00 93.38 83 THR A CA 1
ATOM 669 C C . THR A 1 83 ? -0.909 -2.582 -1.073 1.00 93.38 83 THR A C 1
ATOM 671 O O . THR A 1 83 ? -1.913 -2.143 -0.505 1.00 93.38 83 THR A O 1
ATOM 674 N N . ASN A 1 84 ? -0.618 -2.287 -2.342 1.00 91.88 84 ASN A N 1
ATOM 675 C CA . ASN A 1 84 ? -1.450 -1.472 -3.229 1.00 91.88 84 ASN A CA 1
ATOM 676 C C . ASN A 1 84 ? -1.952 -0.172 -2.593 1.00 91.88 84 ASN A C 1
ATOM 678 O O . ASN A 1 84 ? -3.130 0.159 -2.675 1.00 91.88 84 ASN A O 1
ATOM 682 N N . VAL A 1 85 ? -1.053 0.575 -1.957 1.00 92.31 85 VAL A N 1
ATOM 683 C CA . VAL A 1 85 ? -1.348 1.925 -1.470 1.00 92.31 85 VAL A CA 1
ATOM 684 C C . VAL A 1 85 ? -1.423 2.860 -2.675 1.00 92.31 85 VAL A C 1
ATOM 686 O O . VAL A 1 85 ? -0.408 3.118 -3.323 1.00 92.31 85 VAL A O 1
ATOM 689 N N . PHE A 1 86 ? -2.608 3.386 -2.990 1.00 90.31 86 PHE A N 1
ATOM 690 C CA . PHE A 1 86 ? -2.797 4.242 -4.164 1.00 90.31 86 PHE A CA 1
ATOM 691 C C . PHE A 1 86 ? -3.681 5.462 -3.894 1.00 90.31 86 PHE A C 1
ATOM 693 O O . PHE A 1 86 ? -4.528 5.483 -3.002 1.00 90.31 86 PHE A O 1
ATOM 700 N N . SER A 1 87 ? -3.496 6.495 -4.721 1.00 88.50 87 SER A N 1
ATOM 701 C CA . SER A 1 87 ? -4.334 7.694 -4.739 1.00 88.50 87 SER A CA 1
ATOM 702 C C . SER A 1 87 ? -4.379 8.312 -6.132 1.00 88.50 87 SER A C 1
ATOM 704 O O . SER A 1 87 ? -3.343 8.626 -6.722 1.00 88.50 87 S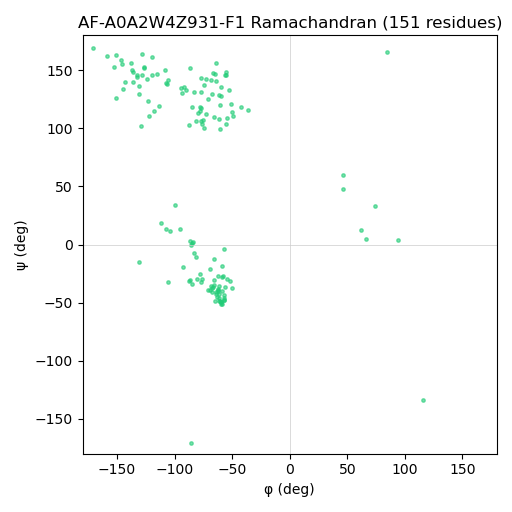ER A O 1
ATOM 706 N N . ARG A 1 88 ? -5.592 8.517 -6.645 1.00 85.62 88 ARG A N 1
ATOM 707 C CA . ARG A 1 88 ? -5.883 9.105 -7.957 1.00 85.62 88 ARG A CA 1
ATOM 708 C C . ARG A 1 88 ? -5.738 10.628 -7.961 1.00 85.62 88 ARG A C 1
ATOM 710 O O . ARG A 1 88 ? -5.422 11.205 -9.000 1.00 85.62 88 ARG A O 1
ATOM 717 N N . ILE A 1 89 ? -5.897 11.277 -6.807 1.00 78.56 89 ILE A N 1
ATOM 718 C CA . ILE A 1 89 ? -5.808 12.740 -6.652 1.00 78.56 89 ILE A CA 1
ATOM 719 C C . ILE A 1 89 ? -4.338 13.180 -6.651 1.00 78.56 89 ILE A C 1
ATOM 721 O O . ILE A 1 89 ? -3.489 12.482 -6.116 1.00 78.56 89 ILE A O 1
ATOM 725 N N . SER A 1 90 ? -4.003 14.331 -7.243 1.00 60.78 90 SER A N 1
ATOM 726 C CA . SER A 1 90 ? -2.620 14.796 -7.481 1.00 60.78 90 SER A CA 1
ATOM 727 C C . SER A 1 90 ? -1.917 15.507 -6.305 1.00 60.78 90 SER A C 1
ATOM 729 O O . SER A 1 90 ? -0.716 15.733 -6.398 1.00 60.78 90 SER A O 1
ATOM 731 N N . CYS A 1 91 ? -2.597 15.802 -5.195 1.00 50.31 91 CYS A N 1
ATOM 732 C CA . CYS A 1 91 ? -2.143 16.740 -4.145 1.00 50.31 91 CYS A CA 1
ATOM 733 C C . CYS A 1 91 ? -1.247 16.122 -3.046 1.00 50.31 91 CYS A C 1
ATOM 735 O O . CYS A 1 91 ? -1.395 14.951 -2.752 1.00 50.31 91 CYS A O 1
ATOM 737 N N . GLY A 1 92 ? -0.352 16.891 -2.414 1.00 50.03 92 GLY A N 1
ATOM 738 C CA . GLY A 1 92 ? 0.797 16.414 -1.608 1.00 50.03 92 GLY A CA 1
ATOM 739 C C . GLY A 1 92 ? 0.558 15.512 -0.379 1.00 50.03 92 GLY A C 1
ATOM 740 O O . GLY A 1 92 ? 1.478 14.798 0.002 1.00 50.03 92 GLY A O 1
ATOM 741 N N . ASP A 1 93 ? -0.649 15.443 0.196 1.00 58.16 93 ASP A N 1
ATOM 742 C CA . ASP A 1 93 ? -0.921 14.719 1.462 1.00 58.16 93 ASP A CA 1
ATOM 743 C C . ASP A 1 93 ? -1.455 13.272 1.300 1.00 58.16 93 ASP A C 1
ATOM 745 O O . ASP A 1 93 ? -1.951 12.658 2.246 1.00 58.16 93 ASP A O 1
ATOM 749 N N . LYS A 1 94 ? -1.376 12.691 0.094 1.00 67.56 94 LYS A N 1
ATOM 750 C CA . LYS A 1 94 ? -2.148 11.489 -0.320 1.00 67.56 94 LYS A CA 1
ATOM 751 C C . LYS A 1 94 ? -1.967 10.254 0.543 1.00 67.56 94 LYS A C 1
ATOM 753 O O . LYS A 1 94 ? -2.933 9.537 0.784 1.00 67.56 94 LYS A O 1
ATOM 758 N N . ALA A 1 95 ? -0.725 9.972 0.916 1.00 73.56 95 ALA A N 1
ATOM 759 C CA . ALA A 1 95 ? -0.390 8.753 1.627 1.00 73.56 95 ALA A CA 1
ATOM 760 C C . ALA A 1 95 ? -0.713 8.879 3.111 1.00 73.56 95 ALA A C 1
ATOM 762 O O . ALA A 1 95 ? -1.071 7.884 3.718 1.00 73.56 95 ALA A O 1
ATOM 763 N N . ARG A 1 96 ? -0.660 10.087 3.692 1.00 83.00 96 ARG A N 1
ATOM 764 C CA . ARG A 1 96 ? -0.872 10.272 5.131 1.00 83.00 96 ARG A CA 1
ATOM 765 C C . ARG A 1 96 ? -2.250 9.771 5.561 1.00 83.00 96 ARG A C 1
ATOM 767 O O . ARG A 1 96 ? -2.319 8.913 6.425 1.00 83.00 96 ARG A O 1
ATOM 774 N N . GLY A 1 97 ? -3.323 10.192 4.885 1.00 86.81 97 GLY A N 1
ATOM 775 C CA . GLY A 1 97 ? -4.679 9.729 5.218 1.00 86.81 97 GLY A CA 1
ATOM 776 C C . GLY A 1 97 ? -4.874 8.215 5.051 1.00 86.81 97 GLY A C 1
ATOM 777 O O . GLY A 1 97 ? -5.511 7.576 5.884 1.00 86.81 97 GLY A O 1
ATOM 778 N N . ILE A 1 98 ? -4.272 7.622 4.012 1.00 91.12 98 ILE A N 1
ATOM 779 C CA . ILE A 1 98 ? -4.306 6.167 3.792 1.00 91.12 98 ILE A CA 1
ATOM 780 C C . ILE A 1 98 ? -3.560 5.440 4.919 1.00 91.12 98 ILE A C 1
ATOM 782 O O . ILE A 1 98 ? -4.071 4.496 5.518 1.00 91.12 98 ILE A O 1
ATOM 786 N N . LEU A 1 99 ? -2.352 5.907 5.234 1.00 92.25 99 LEU A N 1
ATOM 787 C CA . LEU A 1 99 ? -1.486 5.316 6.243 1.00 92.25 99 LEU A CA 1
ATOM 788 C C . LEU A 1 99 ? -2.051 5.499 7.651 1.00 92.25 99 LEU A C 1
ATOM 790 O O . LEU A 1 99 ? -1.921 4.592 8.461 1.00 92.25 99 LEU A O 1
ATOM 794 N N . ASP A 1 100 ? -2.703 6.615 7.959 1.00 91.38 100 ASP A N 1
ATOM 795 C CA . ASP A 1 100 ? -3.373 6.833 9.243 1.00 91.38 100 ASP A CA 1
ATOM 796 C C . ASP A 1 100 ? -4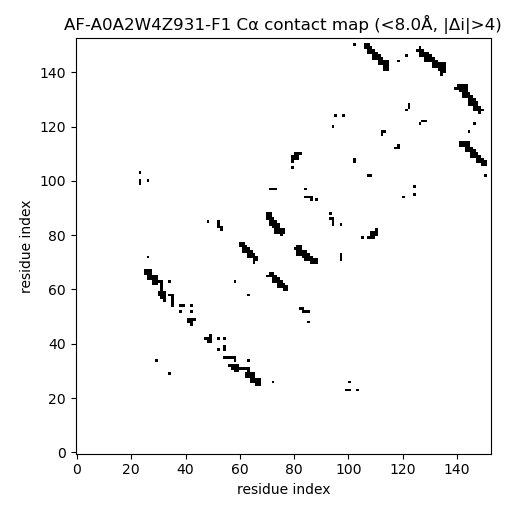.590 5.908 9.399 1.00 91.38 100 ASP A C 1
ATOM 798 O O . ASP A 1 100 ? -4.802 5.332 10.471 1.00 91.38 100 ASP A O 1
ATOM 802 N N . CYS A 1 101 ? -5.336 5.662 8.314 1.00 91.50 101 CYS A N 1
ATOM 803 C CA . CYS A 1 101 ? -6.381 4.641 8.303 1.00 91.50 101 CYS A CA 1
ATOM 804 C C . CYS A 1 101 ? -5.794 3.245 8.571 1.00 91.50 101 CYS A C 1
ATOM 806 O O . CYS A 1 101 ? -6.263 2.548 9.472 1.00 91.50 101 CYS A O 1
ATOM 808 N N . ALA A 1 102 ? -4.716 2.857 7.885 1.00 93.75 102 ALA A N 1
ATOM 809 C CA . ALA A 1 102 ? -4.053 1.578 8.134 1.00 93.75 102 ALA A CA 1
ATOM 810 C C . ALA A 1 102 ? -3.545 1.475 9.591 1.00 93.75 102 ALA A C 1
ATOM 812 O O . ALA A 1 102 ? -3.902 0.554 10.319 1.00 93.75 102 ALA A O 1
ATOM 813 N N . LYS A 1 103 ? -2.796 2.468 10.077 1.00 93.62 103 LYS A N 1
ATOM 814 C CA . LYS A 1 103 ? -2.228 2.497 11.439 1.00 93.62 103 LYS A CA 1
ATOM 815 C C . LYS A 1 103 ? -3.284 2.501 12.554 1.00 93.62 103 LYS A C 1
ATOM 817 O O . LYS A 1 103 ? -3.022 2.038 13.666 1.00 93.62 103 LYS A O 1
ATOM 822 N N . SER A 1 104 ? -4.486 3.011 12.287 1.00 92.62 104 SER A N 1
ATOM 823 C CA . SER A 1 104 ? -5.587 2.958 13.259 1.00 92.62 104 SER A CA 1
ATOM 824 C C . SER A 1 104 ? -6.238 1.571 13.348 1.00 92.62 104 SER A C 1
ATOM 826 O O . SER A 1 104 ? -6.664 1.182 14.436 1.00 92.62 104 SER A O 1
ATOM 828 N N . ASN A 1 105 ? -6.241 0.797 12.256 1.00 92.19 105 ASN A N 1
ATOM 829 C CA . ASN A 1 105 ? -6.861 -0.532 12.182 1.00 92.19 105 ASN A CA 1
ATOM 830 C C . ASN A 1 105 ? -5.913 -1.703 12.498 1.00 92.19 105 ASN A C 1
ATOM 832 O O . ASN A 1 105 ? -6.395 -2.789 12.813 1.00 92.19 105 ASN A O 1
ATOM 836 N N . TYR A 1 106 ? -4.595 -1.507 12.429 1.00 94.06 106 TYR A N 1
ATOM 837 C CA . TYR A 1 106 ? -3.602 -2.564 12.656 1.00 94.06 106 TYR A CA 1
ATOM 838 C C . TYR A 1 106 ? -2.581 -2.155 13.720 1.00 94.06 106 TYR A C 1
ATOM 840 O O . TYR A 1 106 ? -2.303 -0.972 13.913 1.00 94.06 106 TYR A O 1
ATOM 848 N N . GLU A 1 107 ? -2.027 -3.139 14.428 1.00 94.44 107 GLU A N 1
ATOM 849 C CA . GLU A 1 107 ? -0.972 -2.918 15.429 1.00 94.44 107 GLU A CA 1
ATOM 850 C C . GLU A 1 107 ? 0.423 -2.923 14.810 1.00 94.44 107 GLU A C 1
ATOM 852 O O . GLU A 1 107 ? 1.310 -2.220 15.281 1.00 94.44 107 GLU A O 1
ATOM 857 N N . ASN A 1 108 ? 0.598 -3.689 13.737 1.00 95.69 108 ASN A N 1
ATOM 858 C CA . ASN A 1 108 ? 1.838 -3.808 12.989 1.00 95.69 108 ASN A CA 1
ATOM 859 C C . ASN A 1 108 ? 1.514 -3.772 11.500 1.00 95.69 108 ASN A C 1
ATOM 861 O O . ASN A 1 108 ? 0.448 -4.227 11.094 1.00 95.69 108 ASN A O 1
ATOM 865 N N . LEU A 1 109 ? 2.425 -3.229 10.702 1.00 97.56 109 LEU A N 1
ATOM 866 C CA . LEU A 1 109 ? 2.348 -3.201 9.246 1.00 97.56 109 LEU A CA 1
ATOM 867 C C . LEU A 1 109 ? 3.752 -3.392 8.685 1.00 97.56 109 LEU A C 1
ATOM 869 O O . LEU A 1 109 ? 4.703 -2.796 9.192 1.00 97.56 109 LEU A O 1
ATOM 873 N N . PHE A 1 110 ? 3.883 -4.157 7.610 1.00 96.75 110 PHE A N 1
ATOM 874 C CA . PHE A 1 110 ? 5.115 -4.199 6.827 1.00 96.75 110 PHE A CA 1
ATOM 875 C C . 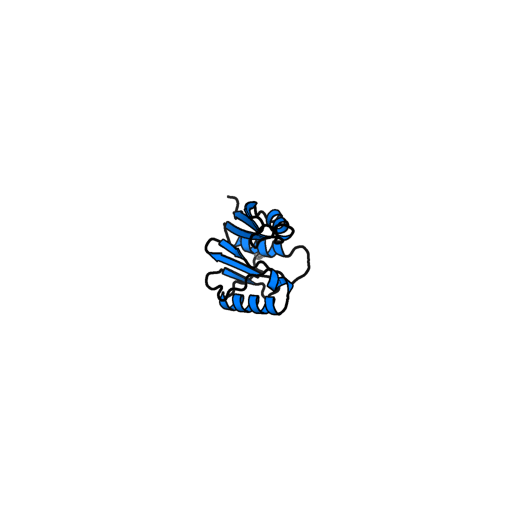PHE A 1 110 ? 4.822 -3.932 5.357 1.00 96.75 110 PHE A C 1
ATOM 877 O O . PHE A 1 110 ? 3.723 -4.192 4.885 1.00 96.75 110 PHE A O 1
ATOM 884 N N . LEU A 1 111 ? 5.794 -3.392 4.635 1.00 95.00 111 LEU A N 1
ATOM 885 C CA . LEU A 1 111 ? 5.692 -3.147 3.201 1.00 95.00 111 LEU A CA 1
ATOM 886 C C . LEU A 1 111 ? 7.067 -3.218 2.552 1.00 95.00 111 LEU A C 1
ATOM 888 O O . LEU A 1 111 ? 8.095 -3.078 3.218 1.00 95.00 111 LEU A O 1
ATOM 892 N N . ASN A 1 112 ? 7.076 -3.358 1.236 1.00 92.31 112 ASN A N 1
ATOM 893 C CA . ASN A 1 112 ? 8.239 -3.098 0.406 1.00 92.31 112 ASN A CA 1
ATOM 894 C C . ASN A 1 112 ? 7.920 -1.987 -0.596 1.00 92.31 112 ASN A C 1
ATOM 896 O O . ASN A 1 112 ? 6.797 -1.854 -1.079 1.00 92.31 112 ASN A O 1
ATOM 900 N N . CYS A 1 113 ? 8.916 -1.169 -0.908 1.00 88.94 113 CYS A N 1
ATOM 901 C CA . CYS A 1 113 ? 8.809 -0.133 -1.926 1.00 88.94 113 CYS A CA 1
ATOM 902 C C . CYS A 1 113 ? 10.151 0.061 -2.625 1.00 88.94 113 CYS A C 1
ATOM 904 O O . CYS A 1 113 ? 11.194 -0.282 -2.072 1.00 88.94 113 CYS A O 1
ATOM 906 N N . PHE A 1 114 ? 10.141 0.625 -3.829 1.00 88.31 114 PHE A N 1
ATOM 907 C CA . PHE A 1 114 ? 11.384 1.058 -4.455 1.00 88.31 114 PHE A CA 1
ATOM 908 C C . PHE A 1 114 ? 11.983 2.249 -3.700 1.00 88.31 114 PHE A C 1
ATOM 910 O O . PHE A 1 114 ? 11.257 3.146 -3.254 1.00 88.31 114 PHE A O 1
ATOM 917 N N . ALA A 1 115 ? 13.309 2.261 -3.579 1.00 87.69 115 ALA A N 1
ATOM 918 C CA . ALA A 1 115 ? 14.051 3.362 -2.984 1.00 87.69 115 ALA A CA 1
ATOM 919 C C . ALA A 1 115 ? 13.736 4.699 -3.684 1.00 87.69 115 ALA A C 1
ATOM 921 O O . ALA A 1 115 ? 13.515 4.755 -4.896 1.00 87.69 115 ALA A O 1
ATOM 922 N N . GLY A 1 116 ? 13.729 5.791 -2.914 1.00 85.62 116 GLY A N 1
ATOM 923 C CA . GLY A 1 116 ? 13.440 7.143 -3.406 1.00 85.62 116 GLY A CA 1
ATOM 924 C C . GLY A 1 116 ? 12.163 7.740 -2.811 1.00 85.62 116 GLY A C 1
ATOM 925 O O . GLY A 1 116 ? 11.949 7.690 -1.603 1.00 85.62 116 GLY A O 1
ATOM 926 N N . LYS A 1 117 ? 11.300 8.331 -3.649 1.00 79.19 117 LYS A N 1
ATOM 927 C CA . LYS A 1 117 ? 10.163 9.153 -3.180 1.00 79.19 117 LYS A CA 1
ATOM 928 C C . LYS A 1 117 ? 9.179 8.401 -2.276 1.00 79.19 117 LYS A C 1
ATOM 930 O O . LYS A 1 117 ? 8.699 8.962 -1.297 1.00 79.19 117 LYS A O 1
ATOM 935 N N . ASN A 1 118 ? 8.874 7.141 -2.590 1.00 84.06 118 ASN A N 1
ATOM 936 C CA . ASN A 1 118 ? 7.942 6.349 -1.783 1.00 84.06 118 ASN A CA 1
ATOM 937 C C . ASN A 1 118 ? 8.545 6.000 -0.413 1.00 84.06 118 ASN A C 1
ATOM 939 O O . ASN A 1 118 ? 7.855 6.097 0.598 1.00 84.06 118 ASN A O 1
ATOM 943 N N . GLU A 1 119 ? 9.842 5.688 -0.364 1.00 90.56 119 GLU A N 1
ATOM 944 C CA . GLU A 1 119 ? 10.571 5.439 0.885 1.00 90.56 119 GLU A CA 1
ATOM 945 C C . GLU A 1 119 ? 10.478 6.642 1.843 1.00 90.56 119 GLU A C 1
ATOM 947 O O . GLU A 1 119 ? 10.169 6.472 3.022 1.00 90.56 119 GLU A O 1
ATOM 952 N N . GLU A 1 120 ? 10.687 7.867 1.351 1.00 89.88 120 GLU A N 1
ATOM 953 C CA . GLU A 1 120 ? 10.588 9.094 2.162 1.00 89.88 120 GLU A CA 1
ATOM 954 C C . GLU A 1 120 ? 9.175 9.315 2.725 1.00 89.88 120 GLU A C 1
ATOM 956 O O . GLU A 1 120 ? 9.005 9.693 3.890 1.00 89.88 120 GLU A O 1
ATOM 961 N N . ILE A 1 121 ? 8.147 9.023 1.923 1.00 88.94 121 ILE A N 1
ATOM 962 C CA . ILE A 1 121 ? 6.748 9.093 2.352 1.00 88.94 121 ILE A CA 1
ATOM 963 C C . ILE A 1 121 ? 6.503 8.128 3.515 1.00 88.94 121 ILE A C 1
ATOM 965 O O . ILE A 1 121 ? 5.951 8.535 4.538 1.00 88.94 121 ILE A O 1
ATOM 969 N N . TYR A 1 122 ? 6.936 6.873 3.405 1.00 92.38 122 TYR A N 1
ATOM 970 C CA . TYR A 1 122 ? 6.731 5.895 4.473 1.00 92.38 122 TYR A CA 1
ATOM 971 C C . TYR A 1 122 ? 7.541 6.241 5.730 1.00 92.38 122 TYR A C 1
ATOM 973 O O . TYR A 1 122 ? 6.987 6.205 6.832 1.00 92.38 122 TYR A O 1
ATOM 981 N N . LYS A 1 123 ? 8.798 6.687 5.583 1.00 93.75 123 LYS A N 1
ATOM 982 C CA . LYS A 1 123 ? 9.630 7.157 6.709 1.00 93.75 123 LYS A CA 1
ATOM 983 C C . LYS A 1 123 ? 8.974 8.304 7.470 1.00 93.75 123 LYS A C 1
ATOM 985 O O . LYS A 1 123 ? 8.858 8.249 8.691 1.00 93.75 123 LYS A O 1
ATOM 990 N N . SER A 1 124 ? 8.477 9.316 6.756 1.00 91.75 124 SER A N 1
ATOM 991 C CA . SER A 1 124 ? 7.793 10.463 7.375 1.00 91.75 124 SER A CA 1
ATOM 992 C C . SER A 1 124 ? 6.469 10.097 8.063 1.00 91.75 124 SER A C 1
ATOM 994 O O . SER A 1 124 ? 5.935 10.892 8.833 1.00 91.75 124 SER A O 1
ATOM 996 N N . ASN A 1 125 ? 5.953 8.887 7.823 1.00 92.00 125 ASN A N 1
ATOM 997 C CA . ASN A 1 125 ? 4.756 8.339 8.457 1.00 92.00 125 ASN A CA 1
ATOM 998 C C . ASN A 1 125 ? 5.055 7.295 9.545 1.00 92.00 125 ASN A C 1
ATOM 1000 O O . ASN A 1 125 ? 4.119 6.642 10.018 1.00 92.00 125 ASN A O 1
ATOM 1004 N N . GLY A 1 126 ? 6.320 7.176 9.962 1.00 93.50 126 GLY A N 1
ATOM 1005 C CA . GLY A 1 126 ? 6.754 6.347 11.086 1.00 93.50 126 GLY A CA 1
ATOM 1006 C C . GLY A 1 126 ? 7.223 4.943 10.709 1.00 93.50 126 GLY A C 1
ATOM 1007 O O . GLY A 1 126 ? 7.535 4.167 11.608 1.00 93.50 126 GLY A O 1
ATOM 1008 N N . PHE A 1 127 ? 7.277 4.593 9.421 1.00 95.62 127 PHE A N 1
ATOM 1009 C CA . PHE A 1 127 ? 7.860 3.318 9.007 1.00 95.62 127 PHE A CA 1
ATOM 1010 C C . PHE A 1 127 ? 9.388 3.374 9.102 1.00 95.62 127 PHE A C 1
ATOM 1012 O O . PHE A 1 127 ? 10.024 4.340 8.679 1.00 95.62 127 PHE A O 1
ATOM 1019 N N . VAL A 1 128 ? 9.984 2.304 9.609 1.00 97.00 128 VAL A N 1
ATOM 1020 C CA . VAL A 1 128 ? 11.429 2.129 9.753 1.00 97.00 128 VAL A CA 1
ATOM 1021 C C . VAL A 1 128 ? 11.912 1.120 8.720 1.00 97.00 128 VAL A C 1
ATOM 1023 O O . VAL A 1 128 ? 11.249 0.116 8.471 1.00 97.00 128 VAL A O 1
ATOM 1026 N N . VAL A 1 129 ? 13.067 1.383 8.108 1.00 97.06 129 VAL A N 1
ATOM 1027 C CA . VAL A 1 129 ? 13.706 0.445 7.174 1.00 97.06 129 VAL A CA 1
ATOM 1028 C C . VAL A 1 129 ? 14.247 -0.751 7.952 1.00 97.06 129 VAL A C 1
ATOM 1030 O O . VAL A 1 129 ? 15.039 -0.573 8.874 1.00 97.06 129 VAL A O 1
ATOM 1033 N N . THR A 1 130 ? 13.847 -1.958 7.562 1.00 96.81 130 THR A N 1
ATOM 1034 C CA . THR A 1 130 ? 14.290 -3.214 8.188 1.00 96.81 130 THR A CA 1
ATOM 1035 C C . THR A 1 130 ? 15.287 -3.974 7.320 1.00 96.81 130 THR A C 1
ATOM 1037 O O . THR A 1 130 ? 16.180 -4.636 7.844 1.00 96.81 130 THR A O 1
ATOM 1040 N N . ARG A 1 131 ? 15.166 -3.868 5.991 1.00 95.44 131 ARG A N 1
ATOM 1041 C CA . ARG A 1 131 ? 16.058 -4.511 5.017 1.00 95.44 131 ARG A CA 1
ATOM 1042 C C . ARG A 1 131 ? 16.094 -3.707 3.719 1.00 95.44 131 ARG A C 1
ATOM 1044 O O . ARG A 1 131 ? 15.129 -3.030 3.375 1.00 95.44 131 ARG A O 1
ATOM 1051 N N . ARG A 1 132 ? 17.200 -3.795 2.982 1.00 94.81 132 ARG A N 1
ATOM 1052 C CA . ARG A 1 132 ? 17.342 -3.249 1.628 1.00 94.81 132 ARG A CA 1
ATOM 1053 C C . ARG A 1 132 ? 17.932 -4.319 0.715 1.00 94.81 132 ARG A C 1
ATOM 1055 O O . ARG A 1 132 ? 18.864 -5.011 1.119 1.00 94.81 132 ARG A O 1
ATOM 1062 N N . GLU A 1 133 ? 17.377 -4.450 -0.480 1.00 91.38 133 GLU A N 1
ATOM 1063 C CA . GLU A 1 133 ? 17.789 -5.417 -1.493 1.00 91.38 133 GLU A CA 1
ATOM 1064 C C . GLU A 1 133 ? 18.144 -4.686 -2.784 1.00 91.38 133 GLU A C 1
ATOM 1066 O O . GLU A 1 133 ? 17.342 -3.919 -3.317 1.00 91.38 133 GLU A O 1
ATOM 1071 N N . SER A 1 134 ? 19.368 -4.892 -3.266 1.00 88.25 134 SER A N 1
ATOM 1072 C CA . SER A 1 134 ? 19.881 -4.162 -4.422 1.00 88.25 134 SER A CA 1
ATOM 1073 C C . SER A 1 134 ? 19.427 -4.782 -5.733 1.00 88.25 134 SER A C 1
ATOM 1075 O O . SER A 1 134 ? 19.609 -5.980 -5.928 1.00 88.25 134 SER A O 1
ATOM 1077 N N . ASN A 1 135 ? 18.913 -3.952 -6.647 1.00 76.00 135 ASN A N 1
ATOM 1078 C CA . ASN A 1 135 ? 18.510 -4.342 -8.004 1.00 76.00 135 ASN A CA 1
ATOM 1079 C C . ASN A 1 135 ? 17.669 -5.637 -8.043 1.00 76.00 135 ASN A C 1
ATOM 1081 O O . ASN A 1 135 ? 18.077 -6.611 -8.674 1.00 76.00 135 ASN A O 1
ATOM 1085 N N . TRP A 1 136 ? 16.514 -5.667 -7.369 1.00 71.19 136 TRP A N 1
ATOM 1086 C CA . TRP A 1 136 ? 15.673 -6.877 -7.261 1.00 71.19 136 TRP A CA 1
ATOM 1087 C C . TRP A 1 136 ? 15.344 -7.523 -8.625 1.00 71.19 136 TRP A C 1
ATOM 1089 O O . TRP A 1 136 ? 15.253 -8.742 -8.726 1.00 71.19 136 TRP A O 1
ATOM 1099 N N . GLU A 1 137 ? 15.236 -6.721 -9.689 1.00 71.19 137 GLU A N 1
ATOM 1100 C CA . GLU A 1 137 ? 14.982 -7.180 -11.069 1.00 71.19 137 GLU A CA 1
ATOM 1101 C C . GLU A 1 137 ? 16.220 -7.073 -11.986 1.00 71.19 137 GLU A C 1
ATOM 1103 O O . GLU A 1 137 ? 16.126 -7.203 -13.204 1.00 71.19 137 GLU A O 1
ATOM 1108 N N . GLY A 1 138 ? 17.400 -6.856 -11.404 1.00 71.19 138 GLY A N 1
ATOM 1109 C CA . GLY A 1 138 ? 18.649 -6.590 -12.115 1.00 71.19 138 GLY A CA 1
ATOM 1110 C C . GLY A 1 138 ? 18.836 -5.110 -12.483 1.00 71.19 138 GLY A C 1
ATOM 1111 O O . GLY A 1 138 ? 17.913 -4.306 -12.377 1.00 71.19 138 GLY A O 1
ATOM 1112 N N . PRO A 1 139 ? 20.048 -4.679 -12.864 1.00 70.19 139 PRO A N 1
ATOM 1113 C CA . PRO A 1 139 ? 20.275 -3.302 -13.301 1.00 70.19 139 PRO A CA 1
ATOM 1114 C C . PRO A 1 139 ? 19.490 -2.989 -14.590 1.00 70.19 139 PRO A C 1
ATOM 1116 O O . PRO A 1 139 ? 19.464 -3.837 -15.484 1.00 70.19 139 PRO A O 1
ATOM 1119 N N . PRO A 1 140 ? 18.900 -1.785 -14.747 1.00 74.31 140 PRO A N 1
ATOM 1120 C CA . PRO A 1 140 ? 19.036 -0.585 -13.912 1.00 74.31 140 PRO A CA 1
ATOM 1121 C C . PRO A 1 140 ? 17.869 -0.366 -12.918 1.00 74.31 140 PRO A C 1
ATOM 1123 O O . PRO A 1 140 ? 17.483 0.779 -12.675 1.00 74.31 140 PRO A O 1
ATOM 1126 N N . HIS A 1 141 ? 17.262 -1.426 -12.375 1.00 76.69 141 HIS A N 1
ATOM 1127 C CA . HIS A 1 141 ? 16.108 -1.291 -11.482 1.00 76.69 141 HIS A CA 1
ATOM 1128 C C . HIS A 1 141 ? 16.514 -0.743 -10.102 1.00 76.69 141 HIS A C 1
ATOM 1130 O O . HIS A 1 141 ? 17.575 -1.098 -9.587 1.00 76.69 141 HIS A O 1
ATOM 1136 N N . PRO A 1 142 ? 15.690 0.116 -9.476 1.00 83.12 142 PRO A N 1
ATOM 1137 C CA . PRO A 1 142 ? 15.989 0.658 -8.155 1.00 83.12 142 PRO A CA 1
ATOM 1138 C C . PRO A 1 142 ? 16.030 -0.437 -7.078 1.00 83.12 142 PRO A C 1
ATOM 1140 O O . PRO A 1 142 ? 15.386 -1.481 -7.197 1.00 83.12 142 PRO A O 1
ATOM 1143 N N . ASP A 1 143 ? 16.751 -0.164 -5.989 1.00 89.06 143 ASP A N 1
ATOM 1144 C CA . ASP A 1 143 ? 16.733 -1.005 -4.791 1.00 89.06 143 ASP A CA 1
ATOM 1145 C C . ASP A 1 143 ? 15.303 -1.167 -4.254 1.00 89.06 143 ASP A C 1
ATOM 1147 O O . ASP A 1 143 ? 14.507 -0.221 -4.259 1.00 89.06 143 ASP A O 1
ATOM 1151 N N . VAL A 1 144 ? 15.007 -2.340 -3.702 1.00 90.69 144 VAL A N 1
ATOM 1152 C CA . VAL A 1 144 ? 13.795 -2.589 -2.920 1.00 90.69 144 VAL A CA 1
ATOM 1153 C C . VAL A 1 144 ? 14.106 -2.365 -1.443 1.00 90.69 144 VAL A C 1
ATOM 1155 O O . VAL A 1 144 ? 15.088 -2.866 -0.897 1.00 90.69 144 VAL A O 1
ATOM 1158 N N . VAL A 1 145 ? 13.265 -1.584 -0.777 1.00 94.06 145 VAL A N 1
ATOM 1159 C CA . VAL A 1 145 ? 13.380 -1.233 0.637 1.00 94.06 145 VAL A CA 1
ATOM 1160 C C . VAL A 1 145 ? 12.216 -1.863 1.382 1.00 94.06 145 VAL A C 1
ATOM 1162 O O . VAL A 1 145 ? 11.057 -1.550 1.113 1.00 94.06 145 VAL A O 1
ATOM 1165 N N . HIS A 1 146 ? 12.534 -2.731 2.335 1.00 95.56 146 HIS A N 1
ATOM 1166 C CA . HIS A 1 146 ? 11.575 -3.339 3.247 1.00 95.56 146 HIS A CA 1
ATOM 1167 C C . HIS A 1 146 ? 11.444 -2.455 4.475 1.00 95.56 146 HIS A C 1
ATOM 1169 O O . HIS A 1 146 ? 12.440 -2.000 5.048 1.00 95.56 146 HIS A O 1
ATOM 1175 N N . MET A 1 147 ? 10.205 -2.201 4.870 1.00 97.38 147 MET A N 1
ATOM 1176 C CA . MET A 1 147 ? 9.884 -1.273 5.935 1.00 97.38 147 MET A CA 1
ATOM 1177 C C . MET A 1 147 ? 8.808 -1.843 6.849 1.00 97.38 147 MET A C 1
ATOM 1179 O O . MET A 1 147 ? 7.938 -2.593 6.414 1.00 97.38 147 MET A O 1
ATOM 1183 N N . GLN A 1 148 ? 8.856 -1.444 8.114 1.00 97.69 148 GLN A N 1
ATOM 1184 C CA . GLN A 1 148 ? 7.915 -1.854 9.147 1.00 97.69 148 GLN A CA 1
ATOM 1185 C C . GLN A 1 148 ? 7.429 -0.643 9.932 1.00 97.69 148 GLN A C 1
ATOM 1187 O O . GLN A 1 148 ? 8.199 0.264 10.237 1.00 97.69 148 GLN A O 1
ATOM 1192 N N . TRP A 1 149 ? 6.166 -0.674 10.330 1.00 97.44 149 TRP A N 1
ATOM 1193 C CA . TRP A 1 149 ? 5.613 0.177 11.369 1.00 97.44 149 TRP A CA 1
ATOM 1194 C C . TRP A 1 149 ? 4.977 -0.696 12.452 1.00 97.44 149 TRP A C 1
ATOM 1196 O O . TRP A 1 149 ? 4.352 -1.714 12.156 1.00 97.44 149 TRP A O 1
ATOM 1206 N N . SER A 1 150 ? 5.123 -0.285 13.704 1.00 95.75 150 SER A N 1
ATOM 1207 C CA . SER A 1 150 ? 4.475 -0.904 14.858 1.00 95.75 150 SER A CA 1
ATOM 1208 C C . SER A 1 150 ? 3.932 0.187 15.764 1.00 95.75 150 SER A C 1
ATOM 1210 O O . SER A 1 150 ? 4.606 1.199 15.986 1.00 95.75 150 SER A O 1
ATOM 1212 N N . ARG A 1 151 ? 2.735 -0.018 16.311 1.00 92.62 151 ARG A N 1
ATOM 1213 C CA . ARG A 1 151 ? 2.158 0.868 17.319 1.00 92.62 151 ARG A CA 1
ATOM 1214 C C . ARG A 1 151 ? 3.078 0.874 18.538 1.00 92.62 151 ARG A C 1
ATOM 1216 O O . ARG A 1 151 ? 3.351 -0.176 19.112 1.00 92.62 151 ARG A O 1
ATOM 1223 N N . SER A 1 152 ? 3.587 2.049 18.898 1.00 76.75 152 SER A N 1
ATOM 1224 C CA . SER A 1 152 ? 4.344 2.202 20.138 1.00 76.75 152 SER A CA 1
ATOM 1225 C C . SER A 1 152 ? 3.456 1.812 21.329 1.00 76.75 152 SER A C 1
ATOM 1227 O O . SER A 1 152 ? 2.282 2.195 21.323 1.00 76.75 152 SER A O 1
ATOM 1229 N N . PRO A 1 153 ? 3.984 1.034 22.291 1.00 56.38 153 PRO A N 1
ATOM 1230 C CA . PRO A 1 153 ? 3.265 0.674 23.510 1.00 56.38 153 PRO A CA 1
ATOM 1231 C C . PRO A 1 153 ? 2.933 1.893 24.379 1.00 56.38 153 PRO A C 1
ATOM 1233 O O . PRO A 1 153 ? 3.648 2.919 24.273 1.00 56.38 153 PRO A O 1
#

Sequence (153 aa):
MIYGCAVTIILPKKASQARPISLTKEFERVDGRDFAKYISELCCREKRFADNLSVKEDYSDYHCWLLPDGSRGFAVGRYFELTNVFSRISCGDKARGILDCAKSNYENLFLNCFAGKNEEIYKSNGFVVTRRESNWEGPPHPDVVHMQWSRSP

pLDDT: mean 80.66, std 19.51, range [31.39, 97.69]

Radius of gyration: 23.23 Å; Cα contacts (8 Å, |Δi|>4): 214; chains: 1; bounding box: 74×46×70 Å